Protein 6V1D (pdb70)

Radius of gyration: 16.36 Å; Cα contacts (8 Å, |Δi|>4): 282; chains: 3; bounding box: 34×39×48 Å

Solvent-accessible surface area: 9753 Å² total

Structure (mmCIF, N/CA/C/O backbone):
data_6V1D
#
_entry.id   6V1D
#
_cell.length_a   44.928
_cell.length_b   41.905
_cell.length_c   45.831
_cell.angle_alpha   90.000
_cell.angle_beta   115.570
_cell.angle_gamma   90.000
#
_symmetry.space_group_name_H-M   'P 1 21 1'
#
loop_
_entity.id
_entity.type
_entity.pdbx_description
1 polymer 'Trefoil factor 1'
2 water water
#
loop_
_atom_site.group_PDB
_atom_site.id
_atom_site.type_symbol
_atom_site.label_atom_id
_atom_site.label_alt_id
_atom_site.label_comp_id
_atom_site.label_asym_id
_atom_site.label_entity_id
_atom_site.label_seq_id
_atom_site.pdbx_PDB_ins_code
_atom_site.Cartn_x
_atom_site.Cartn_y
_atom_site.Cartn_z
_atom_site.occupancy
_atom_site.B_iso_or_equiv
_atom_site.auth_seq_id
_atom_site.auth_comp_id
_atom_site.auth_asym_id
_atom_site.auth_atom_id
_atom_site.pdbx_PDB_model_num
ATOM 9 N N . THR A 1 2 ? -6.092 -3.288 3.332 1.00 20.79 2 THR A N 1
ATOM 10 C CA . THR A 1 2 ? -4.970 -4.207 3.477 1.00 18.10 2 THR A CA 1
ATOM 11 C C . THR A 1 2 ? -4.522 -4.249 4.934 1.00 16.99 2 THR A C 1
ATOM 12 O O . THR A 1 2 ? -3.661 -5.043 5.312 1.00 19.81 2 THR A O 1
ATOM 16 N N . GLU A 1 3 ? -5.118 -3.378 5.744 1.00 18.00 3 GLU A N 1
ATOM 17 C CA . GLU A 1 3 ? -4.807 -3.261 7.159 1.00 16.97 3 GLU A CA 1
ATOM 18 C C . GLU A 1 3 ? -6.060 -3.508 7.986 1.00 18.79 3 GLU A C 1
ATOM 19 O O . GLU A 1 3 ? -7.175 -3.178 7.569 1.00 16.84 3 GLU A O 1
ATOM 25 N N . THR A 1 4 ? -5.868 -4.094 9.166 1.00 14.22 4 THR A N 1
ATOM 26 C CA . THR A 1 4 ? -6.969 -4.367 10.078 1.00 15.17 4 THR A CA 1
ATOM 27 C C . THR A 1 4 ? -6.565 -3.978 11.491 1.00 14.42 4 THR A C 1
ATOM 28 O O . THR A 1 4 ? -5.403 -4.128 11.881 1.00 15.86 4 THR A O 1
ATOM 32 N N . CYS A 1 5 ? -7.531 -3.470 12.251 1.00 16.25 5 CYS A N 1
ATOM 33 C CA . CYS A 1 5 ? -7.307 -3.112 13.643 1.00 11.22 5 CYS A CA 1
ATOM 34 C C . CYS A 1 5 ? -7.445 -4.301 14.581 1.00 14.64 5 CYS A C 1
ATOM 35 O O . CYS A 1 5 ? -7.375 -4.121 15.802 1.00 16.41 5 CYS A O 1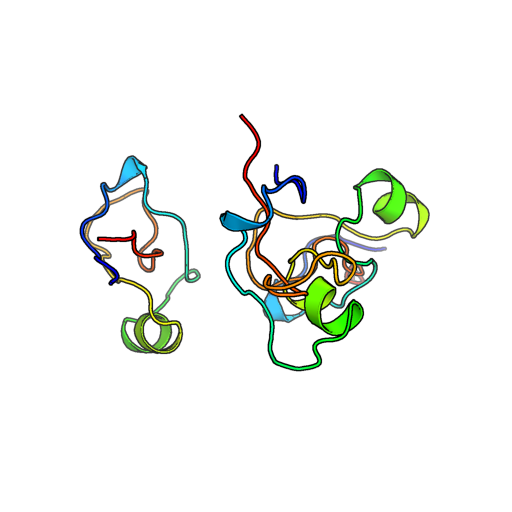
ATOM 38 N N . THR A 1 6 ? -7.641 -5.501 14.041 1.00 13.72 6 THR A N 1
ATOM 39 C CA . THR A 1 6 ? -7.718 -6.716 14.847 1.00 15.75 6 THR A CA 1
ATOM 40 C C . THR A 1 6 ? -6.300 -7.139 15.205 1.00 13.46 6 THR A C 1
ATOM 41 O O . THR A 1 6 ? -5.618 -7.806 14.422 1.00 12.00 6 THR A O 1
ATOM 45 N N . VAL A 1 7 ? -5.843 -6.732 16.385 1.00 17.58 7 VAL A N 1
ATOM 46 C CA . VAL A 1 7 ? -4.513 -7.067 16.879 1.00 14.16 7 VAL A CA 1
ATOM 47 C C . VAL A 1 7 ? -4.653 -7.596 18.298 1.00 16.02 7 VAL A C 1
ATOM 48 O O . VAL A 1 7 ? -5.395 -7.026 19.107 1.00 21.78 7 VAL A O 1
ATOM 52 N N . ALA A 1 8 ? -3.951 -8.684 18.595 1.00 13.94 8 ALA A N 1
ATOM 53 C CA . ALA A 1 8 ? -3.910 -9.190 19.958 1.00 15.16 8 ALA A CA 1
ATOM 54 C C . ALA A 1 8 ? -3.314 -8.124 20.873 1.00 19.11 8 ALA A C 1
ATOM 55 O O . ALA A 1 8 ? -2.287 -7.524 20.526 1.00 18.84 8 ALA A O 1
ATOM 57 N N . PRO A 1 9 ? -3.931 -7.844 22.027 1.00 18.71 9 PRO A N 1
ATOM 58 C CA . PRO A 1 9 ? -3.417 -6.766 22.893 1.00 18.42 9 PRO A CA 1
ATOM 59 C C . PRO A 1 9 ? -1.944 -6.899 23.245 1.00 17.52 9 PRO A C 1
ATOM 60 O O . PRO A 1 9 ? -1.240 -5.884 23.313 1.00 22.50 9 PRO A O 1
ATOM 64 N N . ARG A 1 10 ? -1.449 -8.120 23.454 1.00 15.53 10 ARG A N 1
ATOM 65 C CA . ARG A 1 10 ? -0.038 -8.299 23.769 1.00 19.36 10 ARG A CA 1
ATOM 66 C C . ARG A 1 10 ? 0.868 -8.089 22.562 1.00 16.84 10 ARG A C 1
ATOM 67 O O . ARG A 1 10 ? 2.093 -8.066 22.726 1.00 17.06 10 ARG A O 1
ATOM 75 N N . GLU A 1 11 ? 0.305 -7.935 21.363 1.00 15.85 11 GLU A N 1
ATOM 76 C CA . GLU A 1 11 ? 1.083 -7.674 20.160 1.00 16.84 11 GLU A CA 1
ATOM 77 C C . GLU A 1 11 ? 0.946 -6.243 19.659 1.00 15.62 11 GLU A C 1
ATOM 78 O O . GLU A 1 11 ? 1.568 -5.891 18.651 1.00 20.51 11 GLU A O 1
ATOM 84 N N . ARG A 1 12 ? 0.151 -5.411 20.328 1.00 12.04 12 ARG A N 1
ATOM 85 C CA . ARG A 1 12 ? -0.082 -4.051 19.860 1.00 14.24 12 ARG A CA 1
ATOM 86 C C . ARG A 1 12 ? 1.142 -3.184 20.138 1.00 19.18 12 ARG A C 1
ATOM 87 O O . ARG A 1 12 ? 1.557 -3.033 21.292 1.00 19.69 12 ARG A O 1
ATOM 95 N N . GLN A 1 13 ? 1.720 -2.622 19.080 1.00 18.66 13 GLN A N 1
ATOM 96 C CA . GLN A 1 13 ? 2.887 -1.758 19.184 1.00 17.11 13 GLN A CA 1
ATOM 97 C C . GLN A 1 13 ? 2.446 -0.303 19.260 1.00 16.85 13 GLN A C 1
ATOM 98 O O . GLN A 1 13 ? 1.565 0.127 18.511 1.00 15.08 13 GLN A O 1
ATOM 104 N N . ASN A 1 14 ? 3.071 0.454 20.160 1.00 16.82 14 ASN A N 1
ATOM 105 C CA . ASN A 1 14 ? 2.654 1.828 20.411 1.00 11.75 14 ASN A CA 1
ATOM 106 C C . ASN A 1 14 ? 2.831 2.692 19.170 1.00 14.06 14 ASN A C 1
ATOM 107 O O . ASN A 1 14 ? 3.934 2.805 18.626 1.00 16.57 14 ASN A O 1
ATOM 112 N N . CYS A 1 15 ? 1.734 3.306 18.727 1.00 14.24 15 CYS A N 1
ATOM 113 C CA . CYS A 1 15 ? 1.753 4.268 17.638 1.00 13.82 15 CYS A CA 1
ATOM 114 C C . CYS A 1 15 ? 1.570 5.704 18.114 1.00 13.23 15 CYS A C 1
ATOM 115 O O . CYS A 1 15 ? 1.917 6.634 17.377 1.00 13.82 15 CYS A O 1
ATOM 118 N N . GLY A 1 16 ? 1.074 5.909 19.333 1.00 11.15 16 GLY A N 1
ATOM 119 C CA . GLY A 1 16 ? 0.811 7.245 19.831 1.00 15.30 16 GLY A CA 1
ATOM 120 C C . GLY A 1 16 ? 1.677 7.688 20.995 1.00 15.66 16 GLY A C 1
ATOM 121 O O . GLY A 1 16 ? 2.902 7.533 20.965 1.00 17.81 16 GLY A O 1
ATOM 122 N N . PHE A 1 17 ? 1.043 8.241 22.024 1.00 18.11 17 PHE A N 1
ATOM 123 C CA . PHE A 1 17 ? 1.741 8.879 23.134 1.00 17.47 17 PHE A CA 1
ATOM 124 C C . PHE A 1 17 ? 0.768 8.979 24.304 1.00 14.58 17 PHE A C 1
ATOM 125 O O . PHE A 1 17 ? -0.428 8.700 24.148 1.00 15.33 17 PHE A O 1
ATOM 133 N N . PRO A 1 18 ? 1.250 9.345 25.497 1.00 18.82 18 PRO A N 1
ATOM 134 C CA . PRO A 1 18 ? 0.332 9.495 26.640 1.00 14.22 18 PRO A CA 1
ATOM 135 C C . PRO A 1 18 ? -0.776 10.496 26.350 1.00 19.96 18 PRO A C 1
ATOM 136 O O . PRO A 1 18 ? -0.522 11.653 26.010 1.00 21.15 18 PRO A O 1
ATOM 140 N N . GLY A 1 19 ? -2.018 10.037 26.491 1.00 21.39 19 GLY A N 1
ATOM 141 C CA . GLY A 1 19 ? -3.164 10.895 26.275 1.00 13.97 19 GLY A CA 1
ATOM 142 C C . GLY A 1 19 ? -3.553 11.093 24.830 1.00 15.18 19 GLY A C 1
ATOM 143 O O . GLY A 1 19 ? -4.214 12.086 24.511 1.00 17.67 19 GLY A O 1
ATOM 144 N N . VAL A 1 20 ? -3.171 10.174 23.942 1.00 15.78 20 VAL A N 1
ATOM 145 C CA . VAL A 1 20 ? -3.487 10.319 22.528 1.00 13.44 20 VAL A CA 1
ATOM 146 C C . VAL A 1 20 ? -4.991 10.195 22.320 1.00 14.80 20 VAL A C 1
ATOM 147 O O . VAL A 1 20 ? -5.673 9.414 22.999 1.00 12.29 20 VAL A O 1
ATOM 151 N N . THR A 1 21 ? -5.520 10.986 21.390 1.00 17.12 21 THR A N 1
ATOM 152 C CA . THR A 1 21 ? -6.928 10.980 21.031 1.00 15.21 21 THR A CA 1
ATOM 153 C C . THR A 1 21 ? -7.156 10.132 19.789 1.00 18.91 21 THR A C 1
ATOM 154 O O . THR A 1 21 ? -6.217 9.839 19.043 1.00 20.56 21 THR A O 1
ATOM 158 N N . PRO A 1 22 ? -8.397 9.697 19.544 1.00 21.81 22 PRO A N 1
ATOM 159 C CA . PRO A 1 22 ? -8.676 8.983 18.287 1.00 15.40 22 PRO A CA 1
ATOM 160 C C . PRO A 1 22 ? -8.349 9.793 17.046 1.00 18.13 22 PRO A C 1
ATOM 161 O O . PRO A 1 22 ? -7.923 9.218 16.037 1.00 19.48 22 PRO A O 1
ATOM 165 N N . SER A 1 23 ? -8.530 11.115 17.090 1.00 17.05 23 SER A N 1
ATOM 166 C CA . SER A 1 23 ? -8.214 11.941 15.929 1.00 12.25 23 SER A CA 1
ATOM 167 C C . SER A 1 23 ? -6.715 11.964 15.661 1.00 17.86 23 SER A C 1
ATOM 168 O O . SER A 1 23 ? -6.284 11.844 14.509 1.00 23.17 23 SER A O 1
ATOM 171 N N . GLN A 1 24 ? -5.905 12.119 16.712 1.00 20.38 24 GLN A N 1
ATOM 172 C CA . GLN A 1 24 ? -4.457 12.038 16.546 1.00 19.66 24 GLN A CA 1
ATOM 173 C C . GLN A 1 24 ? -4.026 10.649 16.097 1.00 18.41 24 GLN A C 1
ATOM 174 O O . GLN A 1 24 ? -3.025 10.510 15.384 1.00 16.34 24 GLN A O 1
ATOM 180 N N . CYS A 1 25 ? -4.763 9.615 16.505 1.00 19.13 25 CYS A N 1
ATOM 181 C CA . CYS A 1 25 ? -4.442 8.261 16.069 1.00 19.27 25 CYS A CA 1
ATOM 182 C C . CYS A 1 25 ? -4.877 8.033 14.627 1.00 17.43 25 CYS A C 1
ATOM 183 O O . CYS A 1 25 ? -4.200 7.324 13.873 1.00 16.61 25 CYS A O 1
ATOM 186 N N . ALA A 1 26 ? -6.002 8.632 14.224 1.00 19.15 26 ALA A N 1
ATOM 187 C CA . ALA A 1 26 ? -6.451 8.515 12.840 1.00 15.43 26 ALA A CA 1
ATOM 188 C C . ALA A 1 26 ? -5.529 9.272 11.893 1.00 14.92 26 ALA A C 1
ATOM 189 O O . ALA A 1 26 ? -5.316 8.841 10.754 1.00 12.74 26 ALA A O 1
ATOM 191 N N . ASN A 1 27 ? -4.977 10.404 12.341 1.00 14.63 27 ASN A N 1
ATOM 192 C CA . ASN A 1 27 ? -4.044 11.154 11.505 1.00 17.32 27 ASN A CA 1
ATOM 193 C C . ASN A 1 27 ? -2.806 10.331 11.173 1.00 15.78 27 ASN A C 1
ATOM 194 O O . ASN A 1 27 ? -2.230 10.486 10.090 1.00 13.87 27 ASN A O 1
ATOM 199 N N . LYS A 1 28 ? -2.388 9.455 12.081 1.00 20.21 28 LYS A N 1
ATOM 200 C CA . LYS A 1 28 ? -1.241 8.585 11.862 1.00 16.59 28 LYS A CA 1
ATOM 201 C C . LYS A 1 28 ? -1.614 7.280 11.172 1.00 15.39 28 LYS A C 1
ATOM 202 O O . LYS A 1 28 ? -0.738 6.433 10.965 1.00 15.03 28 LYS A O 1
ATOM 208 N N . GLY A 1 29 ? -2.880 7.099 10.809 1.00 11.52 29 GLY A N 1
ATOM 209 C CA . GLY A 1 29 ? -3.314 5.868 10.172 1.00 12.42 29 GLY A CA 1
ATOM 210 C C . GLY A 1 29 ? -3.224 4.654 11.069 1.00 14.63 29 GLY A C 1
ATOM 211 O O . GLY A 1 29 ? -2.893 3.560 10.594 1.00 14.89 29 GLY A O 1
ATOM 212 N N . CYS A 1 30 ? -3.514 4.817 12.353 1.00 19.09 30 CYS A N 1
ATOM 213 C CA . CYS A 1 30 ? -3.380 3.759 13.344 1.00 17.68 30 CYS A CA 1
ATOM 214 C C . CYS A 1 30 ? -4.740 3.446 13.963 1.00 18.50 30 CYS A C 1
ATOM 215 O O . CYS A 1 30 ? -5.770 4.014 13.587 1.00 17.80 30 CYS A O 1
ATOM 218 N N . CYS A 1 31 ? -4.732 2.530 14.926 1.00 15.88 31 CYS A N 1
ATOM 219 C CA . CYS A 1 31 ? -5.944 2.028 15.554 1.00 13.84 31 CYS A CA 1
ATOM 220 C C . CYS A 1 31 ? -6.003 2.450 17.016 1.00 12.42 31 CYS A C 1
ATOM 221 O O . CYS A 1 31 ? -4.977 2.534 17.696 1.00 13.17 31 CYS A O 1
ATOM 224 N N . PHE A 1 32 ? -7.219 2.700 17.498 1.00 10.82 32 PHE A N 1
ATOM 225 C CA . PHE A 1 32 ? -7.440 3.229 18.837 1.00 11.86 32 PHE A CA 1
ATOM 226 C C . PHE A 1 32 ? -8.308 2.274 19.644 1.00 13.10 32 PHE A C 1
ATOM 227 O O . PHE A 1 32 ? -9.345 1.809 19.159 1.00 14.53 32 PHE A O 1
ATOM 235 N N . ASP A 1 33 ? -7.884 1.995 20.877 1.00 17.13 33 ASP A N 1
ATOM 236 C CA . ASP A 1 33 ? -8.680 1.198 21.810 1.00 14.72 33 ASP A CA 1
ATOM 237 C C . ASP A 1 33 ? -8.138 1.450 23.211 1.00 15.32 33 ASP A C 1
ATOM 238 O O . ASP A 1 33 ? -7.004 1.065 23.512 1.00 18.44 33 ASP A O 1
ATOM 243 N N . ASP A 1 34 ? -8.942 2.091 24.057 1.00 10.59 34 ASP A N 1
ATOM 244 C CA . ASP A 1 34 ? -8.571 2.343 25.444 1.00 17.87 34 ASP A CA 1
ATOM 245 C C . ASP A 1 34 ? -9.377 1.498 26.424 1.00 18.88 34 ASP A C 1
ATOM 246 O O . ASP A 1 34 ? -9.317 1.742 27.633 1.00 20.76 34 ASP A O 1
ATOM 251 N N . THR A 1 35 ? -10.126 0.514 25.932 1.00 17.78 35 THR A N 1
ATOM 252 C CA . THR A 1 35 ? -10.918 -0.368 26.778 1.00 15.23 35 THR A CA 1
ATOM 253 C C . THR A 1 35 ? -10.125 -1.560 27.295 1.00 18.42 35 THR A C 1
ATOM 254 O O . THR A 1 35 ? -10.658 -2.342 28.089 1.00 25.50 35 THR A O 1
ATOM 258 N N . VAL A 1 36 ? -8.876 -1.720 26.864 1.00 18.48 36 VAL A N 1
ATOM 259 C CA . VAL A 1 36 ? -7.996 -2.781 27.338 1.00 12.57 36 VAL A CA 1
ATOM 260 C C . VAL A 1 36 ? -6.859 -2.139 28.119 1.00 17.16 36 VAL A C 1
ATOM 261 O O . VAL A 1 36 ? -6.211 -1.205 27.631 1.00 21.35 36 VAL A O 1
ATOM 265 N N . ARG A 1 37 ? -6.621 -2.634 29.330 1.00 19.94 37 ARG A N 1
ATOM 266 C CA . ARG A 1 37 ? -5.564 -2.093 30.168 1.00 16.38 37 ARG A CA 1
ATOM 267 C C . ARG A 1 37 ? -4.215 -2.707 29.805 1.00 20.51 37 ARG A C 1
ATOM 268 O O . ARG A 1 37 ? -4.127 -3.809 29.255 1.00 19.24 37 ARG A O 1
ATOM 276 N N . GLY A 1 38 ? -3.153 -1.970 30.122 1.00 20.13 38 GLY A N 1
ATOM 277 C CA . GLY A 1 38 ? -1.801 -2.446 29.920 1.00 15.17 38 GLY A CA 1
ATOM 278 C C . GLY A 1 38 ? -1.311 -2.439 28.492 1.00 13.82 38 GLY A C 1
ATOM 279 O O . GLY A 1 38 ? -0.238 -2.991 28.223 1.00 21.18 38 GLY A O 1
ATOM 280 N N . VAL A 1 39 ? -2.054 -1.840 27.567 1.00 11.82 39 VAL A N 1
ATOM 281 C CA . VAL A 1 39 ? -1.656 -1.796 26.161 1.00 13.72 39 VAL A CA 1
ATOM 282 C C . VAL A 1 39 ? -1.778 -0.359 25.666 1.00 15.51 39 VAL A C 1
ATOM 283 O O . VAL A 1 39 ? -2.564 0.420 26.226 1.00 15.70 39 VAL A O 1
ATOM 287 N N . PRO A 1 40 ? -1.029 0.044 24.639 1.00 13.67 40 PRO A N 1
ATOM 288 C CA . PRO A 1 40 ? -1.141 1.423 24.150 1.00 15.90 40 PRO A CA 1
ATOM 289 C C . PRO A 1 40 ? -2.502 1.689 23.529 1.00 17.80 40 PRO A C 1
ATOM 290 O O . PRO A 1 40 ? -3.072 0.836 22.844 1.00 13.51 40 PRO A O 1
ATOM 294 N N . TRP A 1 41 ? -3.025 2.891 23.787 1.00 14.48 41 TRP A N 1
ATOM 295 C CA . TRP A 1 41 ? -4.306 3.281 23.207 1.00 13.68 41 TRP A CA 1
ATOM 296 C C . TRP A 1 41 ? -4.233 3.307 21.687 1.00 16.47 41 TRP A C 1
ATOM 297 O O . TRP A 1 41 ? -5.127 2.792 21.004 1.00 14.27 41 TRP A O 1
ATOM 308 N N . CYS A 1 42 ? -3.176 3.897 21.140 1.00 13.66 42 CYS A N 1
ATOM 309 C CA . CYS A 1 42 ? -2.992 4.023 19.700 1.00 13.45 42 CYS A CA 1
ATOM 310 C C . CYS A 1 42 ? -1.905 3.053 19.258 1.00 13.35 42 CYS A C 1
ATOM 311 O O . CYS A 1 42 ? -0.744 3.199 19.651 1.00 15.17 42 CYS A O 1
ATOM 314 N N . PHE A 1 43 ? -2.278 2.080 18.429 1.00 15.94 43 PHE A N 1
ATOM 315 C CA . PHE A 1 43 ? -1.366 1.028 18.010 1.00 15.10 43 PHE A CA 1
ATOM 316 C C . PHE A 1 43 ? -1.450 0.822 16.503 1.00 14.92 43 PHE A C 1
ATOM 317 O O . PHE A 1 43 ? -2.420 1.214 15.851 1.00 12.26 43 PHE A O 1
ATOM 325 N N . TYR A 1 44 ? -0.404 0.189 15.957 1.00 13.37 44 TYR A N 1
ATOM 326 C CA . TYR A 1 44 ? -0.301 -0.061 14.529 1.00 16.76 44 TYR A CA 1
ATOM 327 C C . TYR A 1 44 ? -1.227 -1.203 14.108 1.00 16.90 44 TYR A C 1
ATOM 328 O O . TYR A 1 44 ? -1.479 -2.128 14.884 1.00 18.61 44 TYR A O 1
ATOM 337 N N . PRO A 1 45 ? -1.746 -1.157 12.885 1.00 15.08 45 PRO A N 1
ATOM 338 C CA . PRO A 1 45 ? -2.663 -2.202 12.422 1.00 13.08 45 PRO A CA 1
ATOM 339 C C . PRO A 1 45 ? -1.915 -3.442 11.947 1.00 18.40 45 PRO A C 1
ATOM 340 O O . PRO A 1 45 ? -0.702 -3.437 11.734 1.00 17.42 45 PRO A O 1
ATOM 344 N N . ASN A 1 46 ? -2.678 -4.518 11.784 1.00 16.04 46 ASN A N 1
ATOM 345 C CA . ASN A 1 46 ? -2.159 -5.768 11.253 1.00 14.44 46 ASN A CA 1
ATOM 346 C C . ASN A 1 46 ? -2.375 -5.835 9.747 1.00 19.70 46 ASN A C 1
ATOM 347 O O . ASN A 1 46 ? -3.342 -5.284 9.214 1.00 16.35 46 ASN A O 1
ATOM 352 N N . THR A 1 47 ? -1.464 -6.521 9.065 1.00 22.35 47 THR A N 1
ATOM 353 C CA . THR A 1 47 ? -1.597 -6.735 7.632 1.00 18.50 47 THR A CA 1
ATOM 354 C C . THR A 1 47 ? -2.491 -7.941 7.364 1.00 19.96 47 THR A C 1
ATOM 355 O O . THR A 1 47 ? -2.520 -8.905 8.135 1.00 22.61 47 THR A O 1
ATOM 359 N N . ILE A 1 48 ? -3.232 -7.877 6.261 1.00 22.73 48 ILE A N 1
ATOM 360 C CA . ILE A 1 48 ? -4.201 -8.905 5.906 1.00 24.97 48 ILE A CA 1
ATOM 361 C C . ILE A 1 48 ? -3.638 -9.754 4.774 1.00 22.09 48 ILE A C 1
ATOM 362 O O . ILE A 1 48 ? -2.819 -9.293 3.970 1.00 21.67 48 ILE A O 1
ATOM 367 N N . LEU A 1 49 ? -4.083 -11.009 4.724 1.00 25.66 49 LEU A N 1
ATOM 368 C CA . LEU A 1 49 ? -3.691 -11.964 3.686 1.00 27.74 49 LEU A CA 1
ATOM 369 C C . LEU A 1 49 ? -2.177 -12.113 3.582 1.00 37.84 49 LEU A C 1
ATOM 370 O O . LEU A 1 49 ? -1.602 -13.064 4.111 1.00 56.58 49 LEU A O 1
ATOM 383 N N . THR B 1 2 ? -13.083 6.232 26.134 1.00 24.73 2 THR B N 1
ATOM 384 C CA . THR B 1 2 ? -13.866 5.918 27.322 1.00 20.87 2 THR B CA 1
ATOM 385 C C . THR B 1 2 ? -13.097 6.310 28.579 1.00 23.06 2 THR B C 1
ATOM 386 O O . THR B 1 2 ? -13.635 6.287 29.686 1.00 25.77 2 THR B O 1
ATOM 390 N N . GLU B 1 3 ? -11.830 6.672 28.397 1.00 16.93 3 GLU B N 1
ATOM 391 C CA . GLU B 1 3 ? -10.954 7.049 29.495 1.00 16.28 3 GLU B CA 1
ATOM 392 C C . GLU B 1 3 ? -10.333 8.411 29.219 1.00 17.45 3 GLU B C 1
ATOM 393 O O . GLU B 1 3 ? -10.169 8.816 28.064 1.00 15.36 3 GLU B O 1
ATOM 399 N N . THR B 1 4 ? -9.989 9.114 30.294 1.00 16.19 4 THR B N 1
ATOM 400 C CA . THR B 1 4 ? -9.393 10.437 30.201 1.00 16.97 4 THR B CA 1
ATOM 401 C C . THR B 1 4 ? -8.194 10.533 31.131 1.00 12.47 4 THR B C 1
ATOM 402 O O . THR B 1 4 ? -8.121 9.848 32.156 1.00 17.90 4 THR B O 1
ATOM 406 N N . CYS B 1 5 ? -7.250 11.393 30.760 1.00 12.61 5 CYS B N 1
ATOM 407 C CA . CYS B 1 5 ? -6.081 11.674 31.578 1.00 14.08 5 CYS B CA 1
ATOM 408 C C . CYS B 1 5 ? -6.330 12.782 32.590 1.00 14.82 5 CYS B C 1
ATOM 409 O O . CYS B 1 5 ? -5.397 13.186 33.293 1.00 21.73 5 CYS B O 1
ATOM 412 N N . THR B 1 6 ? -7.561 13.278 32.679 1.00 13.40 6 THR B N 1
ATOM 413 C CA . THR B 1 6 ? -7.924 14.310 33.646 1.00 15.41 6 THR B CA 1
ATOM 414 C C . THR B 1 6 ? -8.131 13.646 35.001 1.00 21.02 6 THR B C 1
ATOM 415 O O . THR B 1 6 ? -9.209 13.125 35.296 1.00 17.13 6 THR B O 1
ATOM 419 N N . VAL B 1 7 ? -7.089 13.656 35.830 1.00 19.16 7 VAL B N 1
ATOM 420 C CA . VAL B 1 7 ? -7.127 13.076 37.166 1.00 16.42 7 VAL B CA 1
ATOM 421 C C . VAL B 1 7 ? -6.534 14.082 38.141 1.00 18.84 7 VAL B C 1
ATOM 422 O O . VAL B 1 7 ? -5.532 14.738 37.834 1.00 23.26 7 VAL B O 1
ATOM 426 N N . ALA B 1 8 ? -7.161 14.215 39.306 1.00 17.55 8 ALA B N 1
ATOM 427 C CA . ALA B 1 8 ? -6.614 15.073 40.345 1.00 15.30 8 ALA B CA 1
ATOM 428 C C . ALA B 1 8 ? -5.254 14.541 40.791 1.00 19.90 8 ALA B C 1
ATOM 429 O O . ALA B 1 8 ? -5.086 13.329 40.953 1.00 20.53 8 ALA B O 1
ATOM 431 N N . PRO B 1 9 ? -4.265 15.420 40.991 1.00 16.57 9 PRO B N 1
ATOM 432 C CA . PRO B 1 9 ? -2.911 14.936 41.316 1.00 16.16 9 PRO B CA 1
ATOM 433 C C . PRO B 1 9 ? -2.851 14.044 42.545 1.00 19.64 9 PRO B C 1
ATOM 434 O O . PRO B 1 9 ? -2.144 13.029 42.530 1.00 20.70 9 PRO B O 1
ATOM 438 N N . ARG B 1 10 ? -3.579 14.385 43.609 1.00 18.74 10 ARG B N 1
ATOM 439 C CA . ARG B 1 10 ? -3.534 13.578 44.822 1.00 20.54 10 ARG B CA 1
ATOM 440 C C . ARG B 1 10 ? -4.281 12.257 44.682 1.00 23.62 10 ARG B C 1
ATOM 441 O O . ARG B 1 10 ? -4.205 11.425 45.592 1.00 26.91 10 ARG B O 1
ATOM 449 N N . GLU B 1 11 ? -4.995 12.044 43.576 1.00 20.52 11 GLU B N 1
ATOM 450 C CA . GLU B 1 11 ? -5.699 10.794 43.327 1.00 18.17 11 GLU B CA 1
ATOM 451 C C . GLU B 1 11 ? -5.047 9.950 42.241 1.00 18.61 11 GLU B C 1
ATOM 452 O O . GLU B 1 11 ? -5.564 8.875 41.917 1.00 20.18 11 GLU B O 1
ATOM 458 N N . ARG B 1 12 ? -3.932 10.401 41.672 1.00 16.84 12 ARG B N 1
ATOM 459 C CA . ARG B 1 12 ? -3.270 9.658 40.607 1.00 17.56 12 ARG B CA 1
ATOM 460 C C . ARG B 1 12 ? -2.559 8.441 41.186 1.00 23.66 12 ARG B C 1
ATOM 461 O O . ARG B 1 12 ? -1.691 8.575 42.055 1.00 17.22 12 ARG B O 1
ATOM 469 N N . GLN B 1 13 ? -2.935 7.253 40.716 1.00 21.29 13 GLN B N 1
ATOM 470 C CA . GLN B 1 13 ? -2.289 6.019 41.138 1.00 21.67 13 GLN B CA 1
ATOM 471 C C . GLN B 1 13 ? -1.107 5.713 40.230 1.00 23.10 13 GLN B C 1
ATOM 472 O O . GLN B 1 13 ? -1.201 5.841 39.007 1.00 24.14 13 GLN B O 1
ATOM 478 N N . ASN B 1 14 ? 0.001 5.298 40.839 1.00 20.57 14 ASN B N 1
ATOM 479 C CA . ASN B 1 14 ? 1.234 5.070 40.097 1.00 16.11 14 ASN B CA 1
ATOM 480 C C . ASN B 1 14 ? 1.066 3.935 39.097 1.00 17.08 14 ASN B C 1
ATOM 481 O O . ASN B 1 14 ? 0.699 2.815 39.466 1.00 20.98 14 ASN B O 1
ATOM 486 N N . CYS B 1 15 ? 1.343 4.232 37.828 1.00 15.35 15 CYS B N 1
ATOM 487 C CA . CYS B 1 15 ? 1.330 3.237 36.768 1.00 16.61 15 CYS B CA 1
ATOM 488 C C . CYS B 1 15 ? 2.721 2.871 36.268 1.00 15.09 15 CYS B C 1
ATOM 489 O O . CYS B 1 15 ? 2.893 1.781 35.714 1.00 19.52 15 CYS B O 1
ATOM 492 N N . GLY B 1 16 ? 3.715 3.733 36.477 1.00 18.97 16 GLY B N 1
ATOM 493 C CA . GLY B 1 16 ? 5.061 3.484 35.996 1.00 16.04 16 GLY B CA 1
ATOM 494 C C . GLY B 1 16 ? 6.067 3.092 37.060 1.00 15.45 16 GLY B C 1
ATOM 495 O O . GLY B 1 16 ? 5.812 2.190 37.864 1.00 18.43 16 GLY B O 1
ATOM 496 N N . PHE B 1 17 ? 7.217 3.761 37.064 1.00 17.59 17 PHE B N 1
ATOM 497 C CA . PHE B 1 17 ? 8.343 3.401 37.916 1.00 17.07 17 PHE B CA 1
ATOM 498 C C . PHE B 1 17 ? 9.300 4.588 37.952 1.00 15.85 17 PHE B C 1
ATOM 499 O O . PHE B 1 17 ? 9.163 5.524 37.154 1.00 18.40 17 PHE B O 1
ATOM 507 N N . PRO B 1 18 ? 10.262 4.598 38.881 1.00 21.43 18 PRO B N 1
ATOM 508 C CA . PRO B 1 18 ? 11.221 5.717 38.933 1.00 17.47 18 PRO B CA 1
ATOM 509 C C . PRO B 1 18 ? 11.945 5.909 37.609 1.00 18.31 18 PRO B C 1
ATOM 510 O O . PRO B 1 18 ? 12.662 5.025 37.135 1.00 22.81 18 PRO B O 1
ATOM 514 N N . GLY B 1 19 ? 11.754 7.084 37.014 1.00 20.22 19 GLY B N 1
ATOM 515 C CA . GLY B 1 19 ? 12.390 7.409 35.754 1.00 16.79 19 GLY B CA 1
ATOM 516 C C . GLY B 1 19 ? 11.643 6.956 34.524 1.00 18.81 19 GLY B C 1
ATOM 517 O O . GLY B 1 19 ? 12.257 6.828 33.458 1.00 26.36 19 GLY B O 1
ATOM 518 N N . VAL B 1 20 ? 10.334 6.716 34.631 1.00 14.67 20 VAL B N 1
ATOM 519 C CA . VAL B 1 20 ? 9.569 6.232 33.490 1.00 16.82 20 VAL B CA 1
ATOM 520 C C . VAL B 1 20 ? 9.530 7.298 32.403 1.00 17.90 20 VAL B C 1
ATOM 521 O O . VAL B 1 20 ? 9.417 8.500 32.679 1.00 13.24 20 VAL B O 1
ATOM 525 N N . THR B 1 21 ? 9.652 6.858 31.154 1.00 17.64 21 THR B N 1
ATOM 526 C CA . THR B 1 21 ? 9.583 7.743 30.004 1.00 15.97 21 THR B CA 1
ATOM 527 C C . THR B 1 21 ? 8.157 7.815 29.476 1.00 20.69 21 THR B C 1
ATOM 528 O O . THR B 1 21 ? 7.344 6.920 29.729 1.00 17.99 21 THR B O 1
ATOM 532 N N . PRO B 1 22 ? 7.813 8.884 28.749 1.00 21.18 22 PRO B N 1
ATOM 533 C CA . PRO B 1 22 ? 6.459 8.956 28.170 1.00 13.19 22 PRO B CA 1
ATOM 534 C C . PRO B 1 22 ? 6.133 7.794 27.247 1.00 17.08 22 PRO B C 1
ATOM 535 O O . PRO B 1 22 ? 4.984 7.336 27.220 1.00 22.21 22 PRO B O 1
ATOM 539 N N . SER B 1 23 ? 7.115 7.298 26.490 1.00 17.54 23 SER B N 1
ATOM 540 C CA . SER B 1 23 ? 6.862 6.159 25.613 1.00 17.92 23 SER B CA 1
ATOM 541 C C . SER B 1 23 ? 6.582 4.895 26.416 1.00 19.52 23 SER B C 1
ATOM 542 O O . SER B 1 23 ? 5.661 4.138 26.088 1.00 19.23 23 SER B O 1
ATOM 545 N N . GLN B 1 24 ? 7.366 4.647 27.470 1.00 16.94 24 GLN B N 1
ATOM 546 C CA . GLN B 1 24 ? 7.084 3.519 28.351 1.00 18.09 24 GLN B CA 1
ATOM 547 C C . GLN B 1 24 ? 5.720 3.656 29.010 1.00 15.53 24 GLN B C 1
ATOM 548 O O . GLN B 1 24 ? 5.051 2.649 29.273 1.00 16.18 24 GLN B O 1
ATOM 554 N N . CYS B 1 25 ? 5.293 4.890 29.287 1.00 16.55 25 CYS B N 1
ATOM 555 C CA . CYS B 1 25 ? 3.977 5.112 29.871 1.00 14.91 25 CYS B CA 1
ATOM 556 C C . CYS B 1 25 ? 2.873 4.921 28.839 1.00 17.95 25 CYS B C 1
ATOM 557 O O . CYS B 1 25 ? 1.804 4.387 29.159 1.00 17.35 25 CYS B O 1
ATOM 560 N N . ALA B 1 26 ? 3.108 5.359 27.600 1.00 20.18 26 ALA B N 1
ATOM 561 C CA . ALA B 1 26 ? 2.125 5.145 26.544 1.00 16.62 26 ALA B CA 1
ATOM 562 C C . ALA B 1 26 ? 1.972 3.667 26.219 1.00 20.71 26 ALA B C 1
ATOM 563 O O . ALA B 1 26 ? 0.879 3.224 25.851 1.00 16.67 26 ALA B O 1
ATOM 565 N N . ASN B 1 27 ? 3.050 2.890 26.356 1.00 15.95 27 ASN B N 1
ATOM 566 C CA . ASN B 1 27 ? 2.986 1.464 26.063 1.00 17.14 27 ASN B CA 1
ATOM 567 C C . ASN B 1 27 ? 2.110 0.710 27.055 1.00 18.19 27 ASN B C 1
ATOM 568 O O . ASN B 1 27 ? 1.616 -0.373 26.727 1.00 16.03 27 ASN B O 1
ATOM 573 N N . LYS B 1 28 ? 1.909 1.253 28.254 1.00 22.48 28 LYS B N 1
ATOM 574 C CA . LYS B 1 28 ? 1.044 0.648 29.256 1.00 18.13 28 LYS B CA 1
ATOM 575 C C . LYS B 1 28 ? -0.351 1.261 29.265 1.00 15.61 28 LYS B C 1
ATOM 576 O O . LYS B 1 28 ? -1.158 0.929 30.139 1.00 18.67 28 LYS B O 1
ATOM 582 N N . GLY B 1 29 ? -0.651 2.145 28.316 1.00 10.86 29 GLY B N 1
ATOM 583 C CA . GLY B 1 29 ? -1.957 2.772 28.255 1.00 14.44 29 GLY B CA 1
ATOM 584 C C . GLY B 1 29 ? -2.247 3.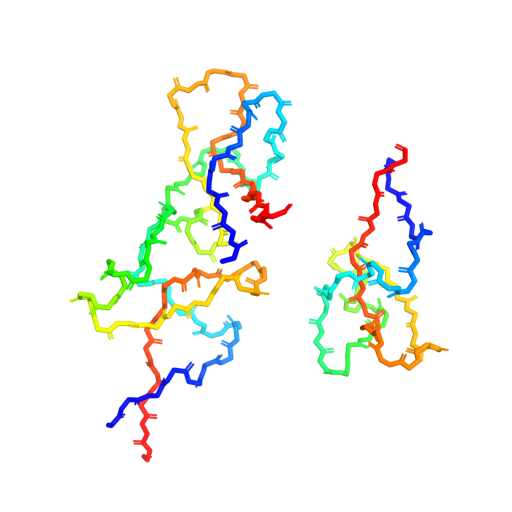723 29.392 1.00 19.29 29 GLY B C 1
ATOM 585 O O . GLY B 1 29 ? -3.396 3.817 29.835 1.00 19.12 29 GLY B O 1
ATOM 586 N N . CYS B 1 30 ? -1.238 4.439 29.872 1.00 16.79 30 CYS B N 1
ATOM 587 C CA . CYS B 1 30 ? -1.369 5.328 31.016 1.00 17.61 30 CYS B CA 1
ATOM 588 C C . CYS B 1 30 ? -1.037 6.760 30.605 1.00 18.28 30 CYS B C 1
ATOM 589 O O . CYS B 1 30 ? -0.692 7.040 29.454 1.00 15.66 30 CYS B O 1
ATOM 592 N N . CYS B 1 31 ? -1.142 7.668 31.570 1.00 18.41 31 CYS B N 1
ATOM 593 C CA . CYS B 1 31 ? -0.977 9.096 31.343 1.00 17.30 31 CYS B CA 1
ATOM 594 C C . CYS B 1 31 ? 0.309 9.596 31.987 1.00 19.11 31 CYS B C 1
ATOM 595 O O . CYS B 1 31 ? 0.740 9.091 33.028 1.00 18.40 31 CYS B O 1
ATOM 598 N N . PHE B 1 32 ? 0.914 10.606 31.364 1.00 16.13 32 PHE B N 1
ATOM 599 C CA . PHE B 1 32 ? 2.201 11.135 31.792 1.00 18.70 32 PHE B CA 1
ATOM 600 C C . PHE B 1 32 ? 2.080 12.608 32.159 1.00 20.51 32 PHE B C 1
ATOM 601 O O . PHE B 1 32 ? 1.427 13.383 31.452 1.00 15.49 32 PHE B O 1
ATOM 609 N N . ASP B 1 33 ? 2.718 12.983 33.269 1.00 17.16 33 ASP B N 1
ATOM 610 C CA . ASP B 1 33 ? 2.802 14.372 33.706 1.00 18.11 33 ASP B CA 1
ATOM 611 C C . ASP B 1 33 ? 3.839 14.501 34.813 1.00 17.73 33 ASP B C 1
ATOM 612 O O . ASP B 1 33 ? 3.610 14.047 35.939 1.00 19.24 33 ASP B O 1
ATOM 617 N N . ASP B 1 34 ? 4.981 15.120 34.506 1.00 15.51 34 ASP B N 1
ATOM 618 C CA . ASP B 1 34 ? 6.039 15.334 35.485 1.00 17.52 34 ASP B CA 1
ATOM 619 C C . ASP B 1 34 ? 6.156 16.796 35.906 1.00 21.52 34 ASP B C 1
ATOM 620 O O . ASP B 1 34 ? 7.157 17.184 36.518 1.00 19.79 34 ASP B O 1
ATOM 625 N N . THR B 1 35 ? 5.152 17.612 35.592 1.00 20.44 35 THR B N 1
ATOM 626 C CA . THR B 1 35 ? 5.133 19.020 35.965 1.00 18.36 35 THR B CA 1
ATOM 627 C C . THR B 1 35 ? 4.530 19.259 37.343 1.00 24.26 35 THR B C 1
ATOM 628 O O . THR B 1 35 ? 4.462 20.411 37.783 1.00 28.69 35 THR B O 1
ATOM 632 N N . VAL B 1 36 ? 4.087 18.208 38.029 1.00 22.32 36 VAL B N 1
ATOM 633 C CA . VAL B 1 36 ? 3.515 18.308 39.367 1.00 17.30 36 VAL B CA 1
ATOM 634 C C . VAL B 1 36 ? 4.357 17.456 40.305 1.00 21.81 36 VAL B C 1
ATOM 635 O O . VAL B 1 36 ? 4.649 16.294 39.999 1.00 22.66 36 VAL B O 1
ATOM 639 N N . ARG B 1 37 ? 4.746 18.032 41.438 1.00 22.93 37 ARG B N 1
ATOM 640 C CA . ARG B 1 37 ? 5.614 17.334 42.371 1.00 17.90 37 ARG B CA 1
ATOM 641 C C . ARG B 1 37 ? 4.808 16.422 43.292 1.00 19.76 37 ARG B C 1
ATOM 642 O O . ARG B 1 37 ? 3.600 16.592 43.485 1.00 12.90 37 ARG B O 1
ATOM 650 N N . GLY B 1 38 ? 5.502 15.440 43.866 1.00 20.10 38 GLY B N 1
ATOM 651 C CA . GLY B 1 38 ? 4.901 14.531 44.820 1.00 16.04 38 GLY B CA 1
ATOM 652 C C . GLY B 1 38 ? 3.923 13.534 44.247 1.00 21.86 38 GLY B C 1
ATOM 653 O O . GLY B 1 38 ? 3.269 12.823 45.015 1.00 23.15 38 GLY B O 1
ATOM 654 N N . VAL B 1 39 ? 3.797 13.454 42.926 1.00 20.36 39 VAL B N 1
ATOM 655 C CA . VAL B 1 39 ? 2.847 12.539 42.298 1.00 17.77 39 VAL B CA 1
ATOM 656 C C . VAL B 1 39 ? 3.576 11.703 41.253 1.00 14.83 39 VAL B C 1
ATOM 657 O O . VAL B 1 39 ? 4.581 12.159 40.688 1.00 16.56 39 VAL B O 1
ATOM 661 N N . PRO B 1 40 ? 3.118 10.485 40.965 1.00 16.95 40 PRO B N 1
ATOM 662 C CA . PRO B 1 40 ? 3.805 9.662 39.962 1.00 15.82 40 PRO B CA 1
ATOM 663 C C . PRO B 1 40 ? 3.673 10.250 38.566 1.00 12.77 40 PRO B C 1
ATOM 664 O O . PRO B 1 40 ? 2.609 10.733 38.171 1.00 13.52 40 PRO B O 1
ATOM 668 N N . TRP B 1 41 ? 4.780 10.204 37.820 1.00 13.41 41 TRP B N 1
ATOM 669 C CA . TRP B 1 41 ? 4.776 10.710 36.451 1.00 13.37 41 TRP B CA 1
ATOM 670 C C . TRP B 1 41 ? 3.790 9.934 35.589 1.00 16.66 41 TRP B C 1
ATOM 671 O O . TRP B 1 41 ? 2.977 10.523 34.868 1.00 22.02 41 TRP B O 1
ATOM 682 N N . CYS B 1 42 ? 3.845 8.607 35.657 1.00 13.42 42 CYS B N 1
ATOM 683 C CA . CYS B 1 42 ? 2.975 7.736 34.877 1.00 14.36 42 CYS B CA 1
ATOM 684 C C . CYS B 1 42 ? 1.854 7.238 35.782 1.00 15.48 42 CYS B C 1
ATOM 685 O O . CYS B 1 42 ? 2.104 6.498 36.739 1.00 17.67 42 CYS B O 1
ATOM 688 N N . PHE B 1 43 ? 0.621 7.640 35.480 1.00 15.70 43 PHE B N 1
ATOM 689 C CA . PHE B 1 43 ? -0.526 7.303 36.309 1.00 16.72 43 PHE B CA 1
ATOM 690 C C . PHE B 1 43 ? -1.661 6.763 35.449 1.00 16.43 43 PHE B C 1
ATOM 691 O O . PHE B 1 43 ? -1.744 7.029 34.248 1.00 16.93 43 PHE B O 1
ATOM 699 N N . TYR B 1 44 ? -2.540 5.996 36.091 1.00 17.31 44 TYR B N 1
ATOM 700 C CA . TYR B 1 44 ? -3.664 5.395 35.393 1.00 18.63 44 TYR B CA 1
ATOM 701 C C . TYR B 1 44 ? -4.716 6.452 35.057 1.00 17.25 44 TYR B C 1
ATOM 702 O O . TYR B 1 44 ? -4.900 7.418 35.803 1.00 19.44 44 TYR B O 1
ATOM 711 N N . PRO B 1 45 ? -5.417 6.291 33.941 1.00 15.04 45 PRO B N 1
ATOM 712 C CA . PRO B 1 45 ? -6.441 7.265 33.555 1.00 17.61 45 PRO B CA 1
ATOM 713 C C . PRO B 1 45 ? -7.738 7.053 34.327 1.00 20.88 45 PRO B C 1
ATOM 714 O O . PRO B 1 45 ? -7.964 6.020 34.958 1.00 14.95 45 PRO B O 1
ATOM 718 N N . ASN B 1 46 ? -8.594 8.067 34.265 1.00 21.37 46 ASN B N 1
ATOM 719 C CA . ASN B 1 46 ? -9.924 7.994 34.847 1.00 19.60 46 ASN B CA 1
ATOM 720 C C . ASN B 1 46 ? -10.927 7.483 33.815 1.00 15.29 46 ASN B C 1
ATOM 721 O O . ASN B 1 46 ? -10.627 7.355 32.627 1.00 16.99 46 ASN B O 1
ATOM 726 N N . THR B 1 47 ? -12.136 7.194 34.284 1.00 23.21 47 THR B N 1
ATOM 727 C CA . THR B 1 47 ? -13.222 6.730 33.433 1.00 19.78 47 THR B CA 1
ATOM 728 C C . THR B 1 47 ? -14.254 7.839 33.266 1.00 21.58 47 THR B C 1
ATOM 729 O O . THR B 1 47 ? -14.595 8.533 34.228 1.00 24.54 47 THR B O 1
ATOM 733 N N . ILE B 1 48 ? -14.745 8.000 32.040 1.00 24.57 48 ILE B N 1
ATOM 734 C CA . ILE B 1 48 ? -15.744 9.016 31.731 1.00 26.68 48 ILE B CA 1
ATOM 735 C C . ILE B 1 48 ? -17.106 8.559 32.243 1.00 26.25 48 ILE B C 1
ATOM 736 O 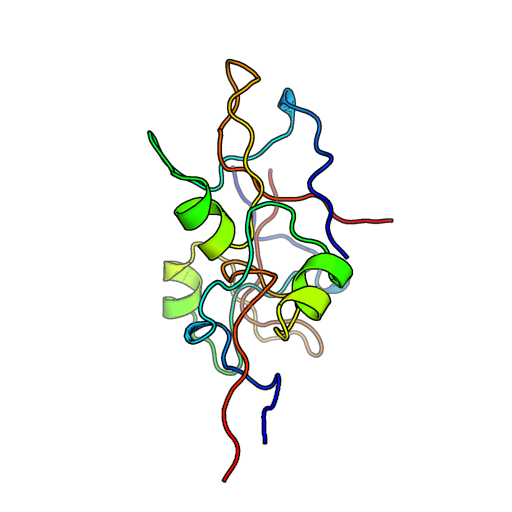O . ILE B 1 48 ? -17.359 7.359 32.409 1.00 33.57 48 ILE B O 1
ATOM 741 N N . LEU B 1 49 ? -17.981 9.528 32.520 1.00 33.30 49 LEU B N 1
ATOM 742 C CA . LEU B 1 49 ? -19.326 9.289 33.049 1.00 40.43 49 LEU B CA 1
ATOM 743 C C . LEU B 1 49 ? -19.272 8.684 34.448 1.00 36.20 49 LEU B C 1
ATOM 744 O O . LEU B 1 49 ? -19.931 9.170 35.368 1.00 32.74 49 LEU B O 1
ATOM 757 N N . THR C 1 2 ? -4.450 -4.136 51.566 1.00 21.99 2 THR C N 1
ATOM 758 C CA . THR C 1 2 ? -5.039 -2.889 51.088 1.00 25.14 2 THR C CA 1
ATOM 759 C C . THR C 1 2 ? -6.056 -3.153 49.981 1.00 31.99 2 THR C C 1
ATOM 760 O O . THR C 1 2 ? -6.871 -2.288 49.652 1.00 24.79 2 THR C O 1
ATOM 764 N N . GLU C 1 3 ? -6.005 -4.353 49.413 1.00 26.56 3 GLU C N 1
ATOM 765 C CA . GLU C 1 3 ? -6.892 -4.752 48.332 1.00 21.33 3 GLU C CA 1
ATOM 766 C C . GLU C 1 3 ? -7.830 -5.856 48.801 1.00 23.54 3 GLU C C 1
ATOM 767 O O . GLU C 1 3 ? -7.502 -6.635 49.701 1.00 24.07 3 GLU C O 1
ATOM 773 N N . THR C 1 4 ? -9.005 -5.916 48.178 1.00 21.51 4 THR C N 1
ATOM 774 C CA . THR C 1 4 ? -10.002 -6.925 48.502 1.00 20.57 4 THR C CA 1
ATOM 775 C C . THR C 1 4 ? -10.590 -7.489 47.218 1.00 18.91 4 THR C C 1
ATOM 776 O O . THR C 1 4 ? -10.821 -6.755 46.253 1.00 15.30 4 THR C O 1
ATOM 780 N N . CYS C 1 5 ? -10.820 -8.798 47.212 1.00 22.84 5 CYS C N 1
ATOM 781 C CA . CYS C 1 5 ? -11.472 -9.469 46.097 1.00 15.72 5 CYS C CA 1
ATOM 782 C C . CYS C 1 5 ? -12.988 -9.468 46.216 1.00 12.48 5 CYS C C 1
ATOM 783 O O . CYS C 1 5 ? -13.665 -10.022 45.343 1.00 19.14 5 CYS C O 1
ATOM 786 N N . THR C 1 6 ? -13.536 -8.861 47.269 1.00 14.67 6 THR C N 1
ATOM 787 C CA . THR C 1 6 ? -14.982 -8.798 47.472 1.00 21.36 6 THR C CA 1
ATOM 788 C C . THR C 1 6 ? -15.548 -7.688 46.591 1.00 21.24 6 THR C C 1
ATOM 789 O O . THR C 1 6 ? -15.794 -6.559 47.023 1.00 16.90 6 THR C O 1
ATOM 793 N N . VAL C 1 7 ? -15.749 -8.024 45.320 1.00 19.81 7 VAL C N 1
ATOM 794 C CA . VAL C 1 7 ? -16.321 -7.116 44.337 1.00 18.19 7 VAL C CA 1
ATOM 795 C C . VAL C 1 7 ? -17.616 -7.726 43.823 1.00 15.13 7 VAL C C 1
ATOM 796 O O . VAL C 1 7 ? -17.678 -8.930 43.553 1.00 21.80 7 VAL C O 1
ATOM 800 N N . ALA C 1 8 ? -18.648 -6.899 43.702 1.00 15.90 8 ALA C N 1
ATOM 801 C CA . ALA C 1 8 ? -19.911 -7.376 43.162 1.00 15.69 8 ALA C CA 1
ATOM 802 C C . ALA C 1 8 ? -19.713 -7.835 41.719 1.00 17.33 8 ALA C C 1
ATOM 803 O O . ALA C 1 8 ? -18.948 -7.215 40.971 1.00 20.77 8 ALA C O 1
ATOM 805 N N . PRO C 1 9 ? -20.373 -8.919 41.301 1.00 14.60 9 PRO C N 1
ATOM 806 C CA . PRO C 1 9 ? -20.164 -9.425 39.933 1.00 19.51 9 PRO C CA 1
ATOM 807 C C . PRO C 1 9 ? -20.460 -8.405 38.847 1.00 19.45 9 PRO C C 1
ATOM 808 O O . PRO C 1 9 ? -19.804 -8.425 37.798 1.00 21.92 9 PRO C O 1
ATOM 812 N N . ARG C 1 10 ? -21.427 -7.511 39.065 1.00 20.05 10 ARG C N 1
ATOM 813 C CA . ARG C 1 10 ? -21.734 -6.487 38.073 1.00 18.94 10 ARG C CA 1
ATOM 814 C C . ARG C 1 10 ? -20.600 -5.481 37.909 1.00 21.43 10 ARG C C 1
ATOM 815 O O . ARG C 1 10 ? -20.462 -4.889 36.832 1.00 29.23 10 ARG C O 1
ATOM 823 N N . GLU C 1 11 ? -19.776 -5.290 38.938 1.00 19.18 11 GLU C N 1
ATOM 824 C CA . GLU C 1 11 ? -18.725 -4.282 38.927 1.00 15.37 11 GLU C CA 1
ATOM 825 C C . GLU C 1 11 ? -17.344 -4.852 38.631 1.00 18.74 11 GLU C C 1
ATOM 826 O O . GLU C 1 11 ? -16.373 -4.089 38.586 1.00 24.63 11 GLU C O 1
ATOM 832 N N . ARG C 1 12 ? -17.226 -6.162 38.433 1.00 16.94 12 ARG C N 1
ATOM 833 C CA . ARG C 1 12 ? -15.919 -6.777 38.233 1.00 16.29 12 ARG C CA 1
ATOM 834 C C . ARG C 1 12 ? -15.375 -6.426 36.853 1.00 21.00 12 ARG C C 1
ATOM 835 O O . ARG C 1 12 ? -16.019 -6.697 35.834 1.00 14.87 12 ARG C O 1
ATOM 843 N N . GLN C 1 13 ? -14.191 -5.818 36.824 1.00 21.78 13 GLN C N 1
ATOM 844 C CA . GLN C 1 13 ? -13.537 -5.414 35.586 1.00 15.38 13 GLN C CA 1
ATOM 845 C C . GLN C 1 13 ? -12.530 -6.477 35.171 1.00 14.76 13 GLN C C 1
ATOM 846 O O . GLN C 1 13 ? -11.754 -6.960 36.001 1.00 16.61 13 GLN C O 1
ATOM 852 N N . ASN C 1 14 ? -12.537 -6.823 33.885 1.00 19.42 14 ASN C N 1
ATOM 853 C CA . ASN C 1 14 ? -11.712 -7.916 33.385 1.00 17.00 14 ASN C CA 1
ATOM 854 C C . ASN C 1 14 ? -10.231 -7.618 33.569 1.00 15.80 14 ASN C C 1
ATOM 855 O O . ASN C 1 14 ? -9.720 -6.611 33.071 1.00 15.59 14 ASN C O 1
ATOM 860 N N . CYS C 1 15 ? -9.542 -8.507 34.285 1.00 15.10 15 CYS C N 1
ATOM 861 C CA . CYS C 1 15 ? -8.098 -8.443 34.442 1.00 17.37 15 CYS C CA 1
ATOM 862 C C . CYS C 1 15 ? -7.367 -9.484 33.605 1.00 20.88 15 CYS C C 1
ATOM 863 O O . CYS C 1 15 ? -6.163 -9.334 33.370 1.00 22.59 15 CYS C O 1
ATOM 866 N N . GLY C 1 16 ? -8.063 -10.512 33.123 1.00 17.89 16 GLY C N 1
ATOM 867 C CA . GLY C 1 16 ? -7.419 -11.582 32.387 1.00 16.07 16 GLY C CA 1
ATOM 868 C C . GLY C 1 16 ? -7.795 -11.679 30.922 1.00 14.78 16 GLY C C 1
ATOM 869 O O . GLY C 1 16 ? -7.803 -10.676 30.203 1.00 19.38 16 GLY C O 1
ATOM 870 N N . PHE C 1 17 ? -8.110 -12.891 30.477 1.00 18.09 17 PHE C N 1
ATOM 871 C CA . PHE C 1 17 ? -8.318 -13.186 29.066 1.00 16.73 17 PHE C CA 1
ATOM 872 C C . PHE C 1 17 ? -9.068 -14.508 28.967 1.00 16.14 17 PHE C C 1
ATOM 873 O O . PHE C 1 17 ? -9.196 -15.232 29.964 1.00 17.05 17 PHE C O 1
ATOM 881 N N . PRO C 1 18 ? -9.598 -14.845 27.787 1.00 22.40 18 PRO C N 1
ATOM 882 C CA . PRO C 1 18 ? -10.306 -16.125 27.641 1.00 16.06 18 PRO C CA 1
ATOM 883 C C . PRO C 1 18 ? -9.418 -17.305 28.009 1.00 17.01 18 PRO C C 1
ATOM 884 O O . PRO C 1 18 ? -8.325 -17.478 27.467 1.00 16.38 18 PRO C O 1
ATOM 888 N N . GLY C 1 19 ? -9.902 -18.118 28.945 1.00 17.52 19 GLY C N 1
ATOM 889 C CA . GLY C 1 19 ? -9.153 -19.271 29.397 1.00 12.82 19 GLY C CA 1
ATOM 890 C C . GLY C 1 19 ? -8.097 -18.977 30.434 1.00 13.34 19 GLY C C 1
ATOM 891 O O . GLY C 1 19 ? -7.171 -19.778 30.599 1.00 15.09 19 GLY C O 1
ATOM 892 N N . VAL C 1 20 ? -8.207 -17.853 31.145 1.00 16.55 20 VAL C N 1
ATOM 893 C CA . VAL C 1 20 ? -7.211 -17.507 32.150 1.00 12.18 20 VAL C CA 1
ATOM 894 C C . VAL C 1 20 ? -7.280 -18.500 33.303 1.00 12.35 20 VAL C C 1
ATOM 895 O O . VAL C 1 20 ? -8.362 -18.954 33.700 1.00 15.39 20 VAL C O 1
ATOM 899 N N . THR C 1 21 ? -6.117 -18.858 33.830 1.00 14.27 21 THR C N 1
ATOM 900 C CA . THR C 1 21 ? -5.986 -19.780 34.943 1.00 14.30 21 THR C CA 1
ATOM 901 C C . THR C 1 21 ? -5.772 -19.016 36.242 1.00 18.07 21 THR C C 1
ATOM 902 O O . THR C 1 21 ? -5.393 -17.841 36.227 1.00 17.27 21 THR C O 1
ATOM 906 N N . PRO C 1 22 ? -6.029 -19.646 37.396 1.00 19.88 22 PRO C N 1
ATOM 907 C CA . PRO C 1 22 ? -5.747 -18.960 38.670 1.00 13.22 22 PRO C CA 1
ATOM 908 C C . PRO C 1 22 ? -4.296 -18.539 38.821 1.00 18.32 22 PRO C C 1
ATOM 909 O O . PRO C 1 22 ? -4.019 -17.494 39.422 1.00 21.60 22 PRO C O 1
ATOM 913 N N . SER C 1 23 ? -3.357 -19.321 38.282 1.00 19.71 23 SER C N 1
ATOM 914 C CA . SER C 1 23 ? -1.947 -18.952 38.363 1.00 13.16 23 SER C CA 1
ATOM 915 C C . SER C 1 23 ? -1.667 -17.680 37.572 1.00 17.52 23 SER C C 1
ATOM 916 O O . SER C 1 23 ? -1.023 -16.751 38.074 1.00 20.13 23 SER C O 1
ATOM 919 N N . GLN C 1 24 ? -2.142 -17.625 36.324 1.00 20.33 24 GLN C N 1
ATOM 920 C CA . GLN C 1 24 ? -1.978 -16.418 35.520 1.00 13.64 24 GLN C CA 1
ATOM 921 C C . GLN C 1 24 ? -2.675 -15.22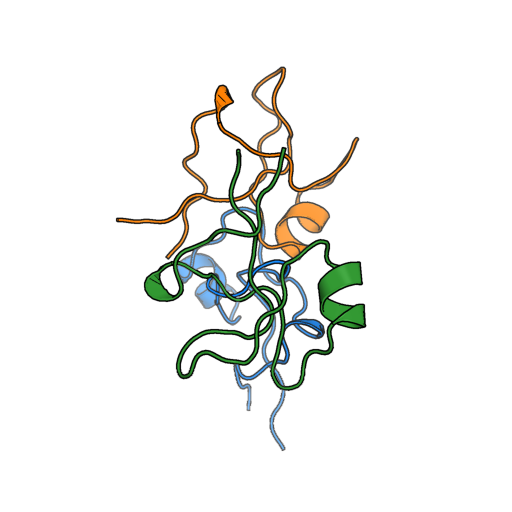9 36.166 1.00 15.40 24 GLN C C 1
ATOM 922 O O . GLN C 1 24 ? -2.182 -14.097 36.098 1.00 17.29 24 GLN C O 1
ATOM 928 N N . CYS C 1 25 ? -3.826 -15.465 36.797 1.00 12.58 25 CYS C N 1
ATOM 929 C CA . CYS C 1 25 ? -4.525 -14.383 37.476 1.00 11.84 25 CY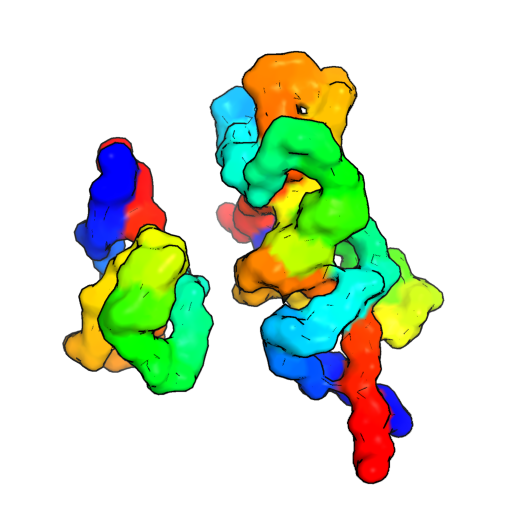S C CA 1
ATOM 930 C C . CYS C 1 25 ? -3.787 -13.953 38.737 1.00 19.89 25 CYS C C 1
ATOM 931 O O . CYS C 1 25 ? -3.844 -12.778 39.119 1.00 18.18 25 CYS C O 1
ATOM 934 N N . ALA C 1 26 ? -3.089 -14.886 39.390 1.00 18.43 26 ALA C N 1
ATOM 935 C CA . ALA C 1 26 ? -2.292 -14.546 40.561 1.00 17.09 26 ALA C CA 1
ATOM 936 C C . ALA C 1 26 ? -1.011 -13.813 40.184 1.00 15.97 26 ALA C C 1
ATOM 937 O O . ALA C 1 26 ? -0.533 -12.976 40.958 1.00 17.67 26 ALA C O 1
ATOM 939 N N . ASN C 1 27 ? -0.436 -14.119 39.017 1.00 16.23 27 ASN C N 1
ATOM 940 C CA . ASN C 1 27 ? 0.759 -13.408 38.574 1.00 15.37 27 ASN C CA 1
ATOM 941 C C . ASN C 1 27 ? 0.479 -11.928 38.355 1.00 18.87 27 ASN C C 1
ATOM 942 O O . ASN C 1 27 ? 1.366 -11.091 38.558 1.00 23.45 27 ASN C O 1
ATOM 947 N N . LYS C 1 28 ? -0.740 -11.587 37.945 1.00 19.96 28 LYS C N 1
ATOM 948 C CA . LYS C 1 28 ? -1.140 -10.205 37.729 1.00 17.60 28 LYS C CA 1
ATOM 949 C C . LYS C 1 28 ? -1.688 -9.548 38.990 1.00 17.51 28 LYS C C 1
ATOM 950 O O . LYS C 1 28 ? -2.132 -8.397 38.927 1.00 20.31 28 LYS C O 1
ATOM 956 N N . GLY C 1 29 ? -1.664 -10.244 40.122 1.00 15.16 29 GLY C N 1
ATOM 957 C CA . GLY C 1 29 ? -2.198 -9.705 41.361 1.00 14.11 29 GLY C CA 1
ATOM 958 C C . GLY C 1 29 ? -3.686 -9.431 41.328 1.00 18.00 29 GLY C C 1
ATOM 959 O O . GLY C 1 29 ? -4.139 -8.420 41.880 1.00 17.07 29 GLY C O 1
ATOM 960 N N . CYS C 1 30 ? -4.459 -10.308 40.700 1.00 19.21 30 CYS C N 1
ATOM 961 C CA . CYS C 1 30 ? -5.891 -10.120 40.525 1.00 18.37 30 CYS C CA 1
ATOM 962 C C . 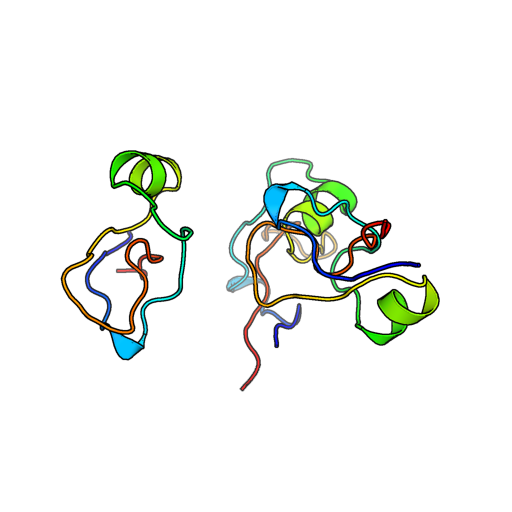CYS C 1 30 ? -6.655 -11.258 41.196 1.00 16.62 30 CYS C C 1
ATOM 963 O O . CYS C 1 30 ? -6.073 -12.155 41.809 1.00 17.62 30 CYS C O 1
ATOM 966 N N . CYS C 1 31 ? -7.978 -11.209 41.070 1.00 19.01 31 CYS C N 1
ATOM 967 C CA . CYS C 1 31 ? -8.879 -12.135 41.740 1.00 19.61 31 CYS C CA 1
ATOM 968 C C . CYS C 1 31 ? -9.529 -13.073 40.730 1.00 16.65 31 CYS C C 1
ATOM 969 O O . CYS C 1 31 ? -9.796 -12.686 39.591 1.00 18.91 31 CYS C O 1
ATOM 972 N N . PHE C 1 32 ? -9.794 -14.309 41.154 1.00 14.08 32 PHE C N 1
ATOM 973 C CA . PHE C 1 32 ? -10.320 -15.341 40.268 1.00 17.86 32 PHE C CA 1
ATOM 974 C C . PHE C 1 32 ? -11.646 -15.875 40.797 1.00 18.92 32 PHE C C 1
ATOM 975 O O . PHE C 1 32 ? -11.774 -16.158 41.994 1.00 18.68 32 PHE C O 1
ATOM 983 N N . ASP C 1 33 ? -12.624 -16.014 39.895 1.00 16.87 33 ASP C N 1
ATOM 984 C CA . ASP C 1 33 ? -13.937 -16.579 40.201 1.00 16.19 33 ASP C CA 1
ATOM 985 C C . ASP C 1 33 ? -14.694 -16.910 38.918 1.00 17.30 33 ASP C C 1
ATOM 986 O O . ASP C 1 33 ? -15.270 -16.015 38.291 1.00 18.63 33 ASP C O 1
ATOM 991 N N . ASP C 1 34 ? -14.742 -18.187 38.537 1.00 15.04 34 ASP C N 1
ATOM 992 C CA . ASP C 1 34 ? -15.362 -18.598 37.284 1.00 19.26 34 ASP C CA 1
ATOM 993 C C . ASP C 1 34 ? -16.761 -19.182 37.468 1.00 14.32 34 ASP C C 1
ATOM 994 O O . ASP C 1 34 ? -17.267 -19.852 36.561 1.00 19.11 34 ASP C O 1
ATOM 999 N N . THR C 1 35 ? -17.395 -18.942 38.613 1.00 18.43 35 THR C N 1
ATOM 1000 C CA . THR C 1 35 ? -18.691 -19.527 38.927 1.00 17.02 35 THR C CA 1
ATOM 1001 C C . THR C 1 35 ? -19.840 -18.540 38.747 1.00 22.27 35 THR C C 1
ATOM 1002 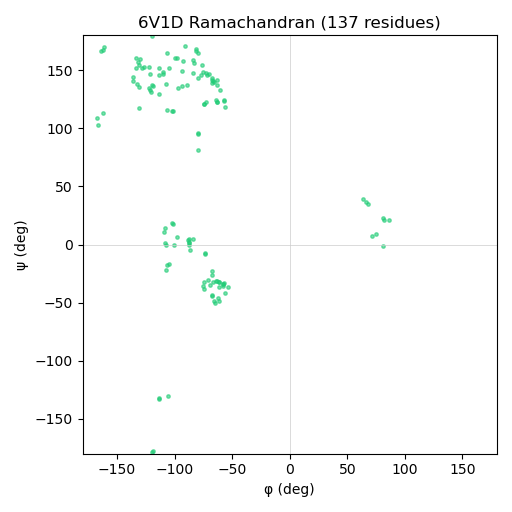O O . THR C 1 35 ? -20.929 -18.761 39.289 1.00 24.43 35 THR C O 1
ATOM 1006 N N . VAL C 1 36 ? -19.624 -17.460 38.001 1.00 23.74 36 VAL C N 1
ATOM 1007 C CA . VAL C 1 36 ? -20.652 -16.459 37.734 1.00 20.15 36 VAL C CA 1
ATOM 1008 C C . VAL C 1 36 ? -20.674 -16.197 36.235 1.00 25.16 36 VAL C C 1
ATOM 1009 O O . VAL C 1 36 ? -19.675 -15.739 35.667 1.00 23.97 36 VAL C O 1
ATOM 1013 N N . ARG C 1 37 ? -21.804 -16.489 35.597 1.00 23.88 37 ARG C N 1
ATOM 1014 C CA . ARG C 1 37 ? -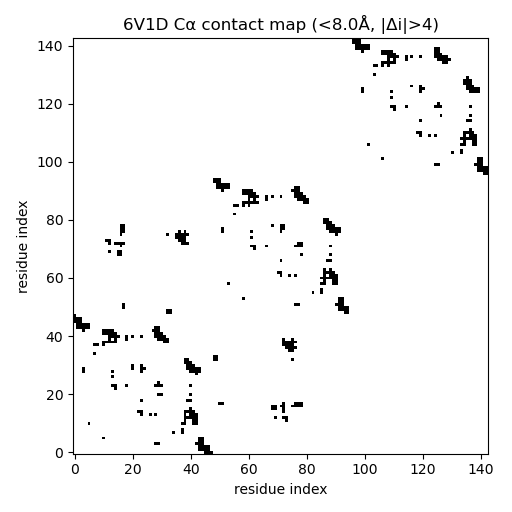21.938 -16.277 34.163 1.00 27.78 37 ARG C CA 1
ATOM 1015 C C . ARG C 1 37 ? -22.028 -14.789 33.840 1.00 27.63 37 ARG C C 1
ATOM 1016 O O . ARG C 1 37 ? -22.579 -13.995 34.606 1.00 32.78 37 ARG C O 1
ATOM 1024 N N . GLY C 1 38 ? -21.473 -14.416 32.688 1.00 17.55 38 GLY C N 1
ATOM 1025 C CA . GLY C 1 38 ? -21.512 -13.045 32.229 1.00 15.80 38 GLY C CA 1
ATOM 1026 C C . GLY C 1 38 ? -20.477 -12.123 32.835 1.00 23.16 38 GLY C C 1
ATOM 1027 O O . GLY C 1 38 ? -20.442 -10.941 32.471 1.00 26.27 38 GLY C O 1
ATOM 1028 N N . VAL C 1 39 ? -19.640 -12.612 33.745 1.00 17.52 39 VAL C N 1
ATOM 1029 C CA . VAL C 1 39 ? -18.608 -11.783 34.365 1.00 17.77 39 VAL C CA 1
ATOM 1030 C C . VAL C 1 39 ? -17.247 -12.423 34.111 1.00 16.09 39 VAL C C 1
ATOM 1031 O O . VAL C 1 39 ? -17.163 -13.647 33.930 1.00 13.43 39 VAL C O 1
ATOM 1035 N N . PRO C 1 40 ? -16.166 -11.647 34.076 1.00 14.73 40 PRO C N 1
ATOM 1036 C CA . PRO C 1 40 ? -14.850 -12.232 33.797 1.00 12.04 40 PRO C CA 1
ATOM 1037 C C . PRO C 1 40 ? -14.348 -13.090 34.946 1.00 13.93 40 PRO C C 1
ATOM 1038 O O . PRO C 1 40 ? -14.611 -12.821 36.121 1.00 14.81 40 PRO C O 1
ATOM 1042 N N . TRP C 1 41 ? -13.609 -14.142 34.584 1.00 11.89 41 TRP C N 1
ATOM 1043 C CA . TRP C 1 41 ? -13.020 -15.022 35.589 1.00 12.85 41 TRP C CA 1
ATOM 1044 C C . TRP C 1 41 ? -11.989 -14.279 36.428 1.00 13.24 41 TRP C C 1
ATOM 1045 O O . TRP C 1 41 ? -12.029 -14.320 37.664 1.00 14.89 41 TRP C O 1
ATOM 1056 N N . CYS C 1 42 ? -11.058 -13.593 35.772 1.00 11.70 42 CYS C N 1
ATOM 1057 C CA . CYS C 1 42 ? -9.990 -12.856 36.434 1.00 14.88 42 CYS C CA 1
ATOM 1058 C C . CYS C 1 42 ? -10.340 -11.375 36.430 1.00 15.48 42 CYS C C 1
ATOM 1059 O O . CYS C 1 42 ? -10.410 -10.755 35.364 1.00 16.20 42 CYS C O 1
ATOM 1062 N N . PHE C 1 43 ? -10.555 -10.809 37.617 1.00 15.33 43 PHE C N 1
ATOM 1063 C CA . PHE C 1 43 ? -10.998 -9.429 37.746 1.00 17.63 43 PHE C CA 1
ATOM 1064 C C . PHE C 1 43 ? -10.121 -8.675 38.736 1.00 13.22 43 PHE C C 1
ATOM 1065 O O . PHE C 1 43 ? -9.443 -9.266 39.580 1.00 13.96 43 PHE C O 1
ATOM 1073 N N . TYR C 1 44 ? -10.149 -7.340 38.619 1.00 19.06 44 TYR C N 1
ATOM 1074 C CA . TYR C 1 44 ? -9.340 -6.461 39.453 1.00 17.43 44 TYR C CA 1
ATOM 1075 C C . TYR C 1 44 ? -9.951 -6.327 40.846 1.00 18.86 44 TYR C C 1
ATOM 1076 O O . TYR C 1 44 ? -11.176 -6.339 40.994 1.00 18.84 44 TYR C O 1
ATOM 1085 N N . PRO C 1 45 ? -9.124 -6.198 41.877 1.00 15.76 45 PRO C N 1
ATOM 1086 C CA . PRO C 1 45 ? -9.641 -5.991 43.232 1.00 14.09 45 PRO C CA 1
ATOM 1087 C C . PRO C 1 45 ? -10.002 -4.530 43.471 1.00 15.44 45 PRO C C 1
ATOM 1088 O O . PRO C 1 45 ? -9.671 -3.636 42.691 1.00 13.29 45 PRO C O 1
ATOM 1092 N N . ASN C 1 46 ? -10.703 -4.303 44.576 1.00 17.41 46 ASN C N 1
ATOM 1093 C CA . ASN C 1 46 ? -11.024 -2.964 45.045 1.00 19.05 46 ASN C CA 1
ATOM 1094 C C . ASN C 1 46 ? -10.178 -2.630 46.266 1.00 22.45 46 ASN C C 1
ATOM 1095 O O . ASN C 1 46 ? -9.569 -3.502 46.891 1.00 22.94 46 ASN C O 1
ATOM 1100 N N . THR C 1 47 ? -10.145 -1.344 46.601 1.00 30.29 47 THR C N 1
ATOM 1101 C CA . THR C 1 47 ? -9.422 -0.887 47.777 1.00 36.15 47 THR C CA 1
ATOM 1102 C C . THR C 1 47 ? -10.254 -1.126 49.033 1.00 32.31 47 THR C C 1
ATOM 1103 O O . THR C 1 47 ? -11.482 -1.001 49.025 1.00 36.53 47 THR C O 1
ATOM 1107 N N . ILE C 1 48 ? -9.571 -1.483 50.116 1.00 33.67 48 ILE C N 1
ATOM 1108 C CA . ILE C 1 48 ? -10.235 -1.738 51.388 1.00 33.00 48 ILE C CA 1
ATOM 1109 C C . ILE C 1 48 ? -10.645 -0.428 52.051 1.00 37.66 48 ILE C C 1
ATOM 1110 O O . ILE C 1 48 ? -10.364 0.656 51.539 1.00 45.35 48 ILE C O 1
#

InterPro domains:
  IPR000519 P-type trefoil domain [PF00088] (31-71)
  IPR000519 P-type trefoil domain [PS51448] (29-72)
  IPR000519 P-type trefoil domain [SM00018] (29-75)
  IPR000519 P-type trefoil domain [cd00111] (29-72)
  IPR017957 P-type trefoil, conserved site [PS00025] (38-58)
  IPR017994 P-type trefoil, chordata [PR00680] (35-47)
  IPR017994 P-type trefoil, chordata [PR00680] (47-59)
  IPR017994 P-type trefoil, chordata [PR00680] (59-71)
  IPR017994 P-type trefoil, chordata [PTHR13826] (4-74)
  IPR044913 P-type trefoil domain superfamily [G3DSA:4.10.110.10] (25-84)
  IPR044913 P-type trefoil domain superfamily [SSF57492] (28-83)

Sequence (143 aa):
TETCTVAPRERQNCGFPGVTPSQCANKGCCFDDTVRGVPWCFYPNTILTETCTVAPRERQNCGFPGVTPSQCANKGCCFDDTVRGVPWCFYPNTILTETCTVAPRERQNCGFPGVTPSQCANKGCCFDDTVRGVPWCFYPNTI

GO terms:
  GO:0005975 carbohydrate metabolic process (P, TAS)
  GO:0005576 extracellular region (C, TAS)
  GO:0005515 protein binding (F, IPI)

Nearest PDB structures (foldseek):
  6v1d-assembly3_C  TM=1.012E+00  e=2.061E-08  Homo sapiens
  1hi7-assembly1_A  TM=9.087E-01  e=2.675E-07  Homo sapiens
  6v1c-assembly1_A  TM=9.279E-01  e=1.127E-05  Homo sapiens
  1psp-assembly2_B  TM=9.475E-01  e=4.135E-04  Sus scrofa
  1pos-assembly1_A  TM=9.534E-01  e=5.846E-04  Sus scrofa

Foldseek 3Di:
DWDLPDDQVGFDAPDDVPDDVVNLVVSVWAADPPDPPGHRTGHTDDDD/DWDQPDDQVPFDADDDVPDDVVNLVVSVFAADPPDPPGHRTGHTGDDD/DWDQPDDQVPFDDPDDVPDDVVNLVVSVFAADPPDPPGHGTGHTDDD

Organism: Homo sapiens (NCBI:txid9606)

B-factor: mean 19.85, std 7.31, range [8.6, 67.8]

Secondary structure (DSSP, 8-state):
-EES---GGGPPB-S-TT--HHHHHHTT-EE--SSTTS-SEEPPEE--/-EES---GGGPPB-S-TT--HHHHHHTT-EE--SSTTS-SEEPPEE--/-EE----GGGPPB-S-TT--HHHHHHTT-EE--SSTTS-SEE--EE-